Protein AF-A0A246REQ3-F1 (afdb_monomer_lite)

Organism: NCBI:txid1185415

Sequence (138 aa):
MTPSSMVLLLADGRFPAGAHAHSGGLEAAVAAGLVTDPATLAGFLRGRLATGGLVAAAFAVAAHRAAGAADRRATLARLDAELDARTAAPALRAVSRRQGRALLRAGREIWPGGGFDALPTGPSGPHQPLVLGLVAAA

InterPro domains:
  IPR002639 Urease accessory protein UreF [PF01730] (35-138)
  IPR038277 UreF domain superfamily [G3DSA:1.10.4190.10] (2-138)

Foldseek 3Di:
DPLVVLVVQVPDPPNQLCPPVDPLCVVVCVVVVQDDDPVSVVVVVVVCCVAVVVLLQVLLQQLLVLQPPPCSLVSQVVSQVVNLVSPPDPVVNLVQLSSLVRLQVSLCVVDPPLSCVSHDPDPSGGGNSNSNSSSSND

Radius of gyration: 15.65 Å; chains: 1; bounding box: 36×35×45 Å

Structure (mmCIF, N/CA/C/O backbone):
data_AF-A0A246REQ3-F1
#
_entry.id   AF-A0A246REQ3-F1
#
loop_
_atom_site.group_PDB
_atom_site.id
_atom_site.type_symbol
_atom_site.label_atom_id
_atom_site.label_alt_id
_atom_site.label_comp_id
_atom_site.label_asym_id
_atom_site.label_entity_id
_atom_site.label_seq_id
_atom_site.pdbx_PDB_ins_code
_atom_site.Cartn_x
_atom_site.Cartn_y
_atom_site.Cartn_z
_atom_site.occupancy
_atom_site.B_iso_or_equiv
_atom_site.auth_seq_id
_atom_site.auth_comp_id
_atom_site.auth_asym_id
_atom_site.auth_atom_id
_atom_site.pdbx_PDB_model_num
ATOM 1 N N . MET A 1 1 ? 12.874 -22.026 -7.591 1.00 54.78 1 MET A N 1
ATOM 2 C CA . MET A 1 1 ? 11.944 -22.140 -6.445 1.00 54.78 1 MET A CA 1
ATOM 3 C C . MET A 1 1 ? 10.579 -22.489 -7.025 1.00 54.78 1 MET A C 1
ATOM 5 O O . MET A 1 1 ? 10.222 -21.877 -8.022 1.00 54.78 1 MET A O 1
ATOM 9 N N . THR A 1 2 ? 9.861 -23.504 -6.530 1.00 55.88 2 THR A N 1
ATOM 10 C CA . THR A 1 2 ? 8.506 -23.765 -7.054 1.00 55.88 2 THR A CA 1
ATOM 11 C C . THR A 1 2 ? 7.601 -22.576 -6.701 1.00 55.88 2 THR A C 1
ATOM 13 O O . THR A 1 2 ? 7.803 -21.960 -5.649 1.00 55.88 2 THR A O 1
ATOM 16 N N . PRO A 1 3 ? 6.619 -22.220 -7.548 1.00 63.81 3 PRO A N 1
ATOM 17 C CA . PRO A 1 3 ? 5.770 -21.045 -7.328 1.00 63.81 3 PRO A CA 1
ATOM 18 C C . PRO A 1 3 ? 5.093 -21.053 -5.945 1.00 63.81 3 PRO A C 1
ATOM 20 O O . PRO A 1 3 ? 4.957 -20.008 -5.315 1.00 63.81 3 PRO A O 1
ATOM 23 N N . SER A 1 4 ? 4.776 -22.234 -5.406 1.00 75.56 4 SER A N 1
ATOM 24 C CA . SER A 1 4 ? 4.197 -22.391 -4.067 1.00 75.56 4 SER A CA 1
ATOM 25 C C . SER A 1 4 ? 5.134 -21.963 -2.929 1.00 75.56 4 SER A C 1
ATOM 27 O O . SER A 1 4 ? 4.677 -21.335 -1.979 1.00 75.56 4 SER A O 1
ATOM 29 N N . SER A 1 5 ? 6.439 -22.241 -3.010 1.00 82.44 5 SER A N 1
ATOM 30 C CA . SER A 1 5 ? 7.385 -21.874 -1.945 1.00 82.44 5 SER A CA 1
ATOM 31 C C . SER A 1 5 ? 7.684 -20.372 -1.911 1.00 82.44 5 SER A C 1
ATOM 33 O O . SER A 1 5 ? 7.891 -19.827 -0.830 1.00 82.44 5 SER A O 1
ATOM 35 N N . MET A 1 6 ? 7.657 -19.680 -3.060 1.00 83.25 6 MET A N 1
ATOM 36 C CA . MET A 1 6 ? 7.861 -18.221 -3.081 1.00 83.25 6 MET A CA 1
ATOM 37 C C . MET A 1 6 ? 6.699 -17.478 -2.433 1.00 83.25 6 MET A C 1
ATOM 39 O O . MET A 1 6 ? 6.911 -16.535 -1.677 1.00 83.25 6 MET A O 1
ATOM 43 N N . VAL A 1 7 ? 5.468 -17.914 -2.707 1.00 85.19 7 VAL A N 1
ATOM 44 C CA . VAL A 1 7 ? 4.274 -17.303 -2.112 1.00 85.19 7 VAL A CA 1
ATOM 45 C C . VAL A 1 7 ? 4.293 -17.464 -0.592 1.00 85.19 7 VAL A C 1
ATOM 47 O O . VAL A 1 7 ? 3.997 -16.507 0.117 1.00 85.19 7 VAL A O 1
ATOM 50 N N . LEU A 1 8 ? 4.709 -18.631 -0.086 1.00 89.44 8 LEU A N 1
ATOM 51 C CA . LEU A 1 8 ? 4.872 -18.852 1.354 1.00 89.44 8 LEU A CA 1
ATOM 52 C C . LEU A 1 8 ? 5.949 -17.946 1.960 1.00 89.44 8 LEU A C 1
ATOM 54 O O . LEU A 1 8 ? 5.722 -17.373 3.020 1.00 89.44 8 LEU A O 1
ATOM 58 N N . LEU A 1 9 ? 7.082 -17.763 1.275 1.00 88.88 9 LEU A N 1
ATOM 59 C CA . LEU A 1 9 ? 8.140 -16.854 1.720 1.00 88.88 9 LEU A CA 1
ATOM 60 C C . LEU A 1 9 ? 7.648 -15.402 1.811 1.00 88.88 9 LEU A C 1
ATOM 62 O O . LEU A 1 9 ? 7.911 -14.726 2.801 1.00 88.88 9 LEU A O 1
ATOM 66 N N . LEU A 1 10 ? 6.927 -14.925 0.793 1.00 86.75 10 LEU A N 1
ATOM 67 C CA . LEU A 1 10 ? 6.398 -13.556 0.754 1.00 86.75 10 LEU A CA 1
ATOM 68 C C . LEU A 1 10 ? 5.268 -13.322 1.763 1.00 86.75 10 LEU A C 1
ATOM 70 O O . LEU A 1 10 ? 5.053 -12.186 2.182 1.00 86.75 10 LEU A O 1
ATOM 74 N N . ALA A 1 11 ? 4.552 -14.380 2.144 1.00 87.69 11 ALA A N 1
ATOM 75 C CA . ALA A 1 11 ? 3.521 -14.340 3.174 1.00 87.69 11 ALA A CA 1
ATOM 76 C C . ALA A 1 11 ? 4.077 -14.501 4.603 1.00 87.69 11 ALA A C 1
ATOM 78 O O . ALA A 1 11 ? 3.343 -14.258 5.562 1.00 87.69 11 ALA A O 1
ATOM 79 N N . ASP A 1 12 ? 5.343 -14.903 4.770 1.00 89.19 12 ASP A N 1
ATOM 80 C CA . ASP A 1 12 ? 5.953 -15.063 6.091 1.00 89.19 12 ASP A CA 1
ATOM 81 C C . ASP A 1 12 ? 6.160 -13.689 6.744 1.00 89.19 12 ASP A C 1
ATOM 83 O O . ASP A 1 12 ? 6.818 -12.802 6.200 1.00 89.19 12 ASP A O 1
ATOM 87 N N . GLY A 1 13 ? 5.628 -13.512 7.954 1.00 85.38 13 GLY A N 1
ATOM 88 C CA . GLY A 1 13 ? 5.809 -12.285 8.727 1.00 85.38 13 GLY A CA 1
ATOM 89 C C . GLY A 1 13 ? 7.278 -11.956 9.035 1.00 85.38 13 GLY A C 1
ATOM 90 O O . GLY A 1 13 ? 7.670 -10.792 9.131 1.00 85.38 13 GLY A O 1
ATOM 91 N N . ARG A 1 14 ? 8.138 -12.974 9.114 1.00 87.69 14 ARG A N 1
ATOM 92 C CA . ARG A 1 14 ? 9.583 -12.810 9.320 1.00 87.69 14 ARG A CA 1
ATOM 93 C C . ARG A 1 14 ? 10.297 -12.279 8.080 1.00 87.69 14 ARG A C 1
ATOM 95 O O . ARG A 1 14 ? 11.464 -11.900 8.185 1.00 87.69 14 ARG A O 1
ATOM 102 N N . PHE A 1 15 ? 9.635 -12.237 6.921 1.00 87.69 15 PHE A N 1
ATOM 103 C CA . PHE A 1 15 ? 10.221 -11.673 5.715 1.00 87.69 15 PHE A CA 1
ATOM 104 C C . PHE A 1 15 ? 10.614 -10.202 5.964 1.00 87.69 15 PHE A C 1
ATOM 106 O O . PHE A 1 15 ? 9.792 -9.415 6.453 1.00 87.69 15 PHE A O 1
ATOM 113 N N . PRO A 1 16 ? 11.849 -9.775 5.633 1.00 83.94 16 PRO A N 1
ATOM 114 C CA . PRO A 1 16 ? 12.404 -8.485 6.056 1.00 83.94 16 PRO A CA 1
ATOM 115 C C . PRO A 1 16 ? 11.860 -7.270 5.268 1.00 83.94 16 PRO A C 1
ATOM 117 O O . PRO A 1 16 ? 12.590 -6.337 4.939 1.00 83.94 16 PRO A O 1
ATOM 120 N N . ALA A 1 17 ? 10.552 -7.236 4.994 1.00 82.19 17 ALA A N 1
ATOM 121 C CA . ALA A 1 17 ? 9.839 -6.131 4.347 1.00 82.19 17 ALA A CA 1
ATOM 122 C C . ALA A 1 17 ? 9.282 -5.082 5.330 1.00 82.19 17 ALA A C 1
ATOM 124 O O . ALA A 1 17 ? 8.687 -4.090 4.907 1.00 82.19 17 ALA A O 1
ATOM 125 N N . GLY A 1 18 ? 9.458 -5.271 6.645 1.00 74.81 18 GLY A N 1
ATOM 126 C CA . GLY A 1 18 ? 9.004 -4.312 7.661 1.00 74.81 18 GLY A CA 1
ATOM 127 C C . GLY A 1 18 ? 7.479 -4.225 7.807 1.00 74.81 18 GLY A C 1
ATOM 128 O O . GLY A 1 18 ? 6.959 -3.183 8.212 1.00 74.81 18 GLY A O 1
ATOM 129 N N . ALA A 1 19 ? 6.758 -5.300 7.473 1.00 72.94 19 ALA A N 1
ATOM 130 C CA . ALA A 1 19 ? 5.296 -5.349 7.527 1.00 72.94 19 ALA A CA 1
ATOM 131 C C . ALA A 1 19 ? 4.747 -5.171 8.957 1.00 72.94 19 ALA A C 1
ATOM 133 O O . ALA A 1 19 ? 3.769 -4.455 9.149 1.00 72.94 19 ALA A O 1
ATOM 134 N N . HIS A 1 20 ? 5.417 -5.734 9.967 1.00 76.00 20 HIS A N 1
ATOM 135 C CA . HIS A 1 20 ? 4.964 -5.706 11.365 1.00 76.00 20 HIS A CA 1
ATOM 136 C C . HIS A 1 20 ? 5.113 -4.361 12.083 1.00 76.00 20 HIS A C 1
ATOM 138 O O . HIS A 1 20 ? 4.554 -4.179 13.158 1.00 76.00 20 HIS A O 1
ATOM 144 N N . ALA A 1 21 ? 5.857 -3.410 11.517 1.00 80.00 21 ALA A N 1
ATOM 145 C CA . ALA A 1 21 ? 6.159 -2.145 12.186 1.00 80.00 21 ALA A CA 1
ATOM 146 C C . ALA A 1 21 ? 5.033 -1.097 12.079 1.00 80.00 21 ALA A C 1
ATOM 148 O O . ALA A 1 21 ? 5.228 0.045 12.492 1.00 80.00 21 ALA A O 1
ATOM 149 N N . HIS A 1 22 ? 3.896 -1.435 11.460 1.00 84.50 22 HIS A N 1
ATOM 150 C CA . HIS A 1 22 ? 2.852 -0.472 11.124 1.00 84.50 22 HIS A CA 1
ATOM 151 C C . HIS A 1 22 ? 1.450 -1.033 11.380 1.00 84.50 22 HIS A C 1
ATOM 153 O O . HIS A 1 22 ? 1.043 -2.019 10.773 1.00 84.50 22 HIS A O 1
ATOM 159 N N . SER A 1 23 ? 0.674 -0.340 12.216 1.00 89.31 23 SER A N 1
ATOM 160 C CA . SER A 1 23 ? -0.696 -0.722 12.592 1.00 89.31 23 SER A CA 1
ATOM 161 C C . SER A 1 23 ? -1.744 -0.469 11.499 1.00 89.31 23 SER A C 1
ATOM 163 O O . SER A 1 23 ? -2.907 -0.857 11.625 1.00 89.31 23 SER A O 1
ATOM 165 N N . GLY A 1 24 ? -1.367 0.242 10.430 1.00 87.50 24 GLY A N 1
ATOM 166 C CA . GLY A 1 24 ? -2.252 0.588 9.317 1.00 87.50 24 GLY A CA 1
ATOM 167 C C . GLY A 1 24 ? -3.468 1.426 9.726 1.00 87.50 24 GLY A C 1
ATOM 168 O O . GLY A 1 24 ? -4.485 1.361 9.039 1.00 87.50 24 GLY A O 1
ATOM 169 N N . GLY A 1 25 ? -3.410 2.128 10.864 1.00 91.75 25 GLY A N 1
ATOM 170 C CA . GLY A 1 25 ? -4.523 2.895 11.438 1.00 91.75 25 GLY A CA 1
ATOM 171 C C . GLY A 1 25 ? -5.317 2.169 12.530 1.00 91.75 25 GLY A C 1
ATOM 172 O O . GLY A 1 25 ? -6.260 2.747 13.058 1.00 91.75 25 GLY A O 1
ATOM 173 N N . LEU A 1 26 ? -4.961 0.924 12.882 1.00 94.88 26 LEU A N 1
ATOM 174 C CA . LEU A 1 26 ? -5.640 0.187 13.957 1.00 94.88 26 LEU A CA 1
ATOM 175 C C . LEU A 1 26 ? -5.493 0.886 15.311 1.00 94.88 26 LEU A C 1
ATOM 177 O O . LEU A 1 26 ? -6.480 1.048 16.015 1.00 94.88 26 LEU A O 1
ATOM 181 N N . GLU A 1 27 ? -4.287 1.342 15.649 1.00 95.12 27 GLU A N 1
ATOM 182 C CA . GLU A 1 27 ? -4.025 2.024 16.925 1.00 95.12 27 GLU A CA 1
ATOM 183 C C . GLU A 1 27 ? -4.872 3.292 17.072 1.00 95.12 27 GLU A C 1
ATOM 185 O O . GLU A 1 27 ? -5.454 3.524 18.126 1.00 95.12 27 GLU A O 1
ATOM 190 N N . ALA A 1 28 ? -5.011 4.075 15.997 1.00 94.19 28 ALA A N 1
ATOM 191 C CA . ALA A 1 28 ? -5.865 5.259 15.990 1.00 94.19 28 ALA A CA 1
ATOM 192 C C . ALA A 1 28 ? -7.352 4.900 16.165 1.00 94.19 28 ALA A C 1
ATOM 194 O O . ALA A 1 28 ? -8.062 5.582 16.897 1.00 94.19 28 ALA A O 1
ATOM 195 N N . ALA A 1 29 ? -7.822 3.817 15.535 1.00 96.25 29 ALA A N 1
ATOM 196 C CA . ALA A 1 29 ? -9.200 3.349 15.689 1.00 96.25 29 ALA A CA 1
ATOM 197 C C . ALA A 1 29 ? -9.497 2.858 17.118 1.00 96.25 29 ALA A C 1
ATOM 199 O 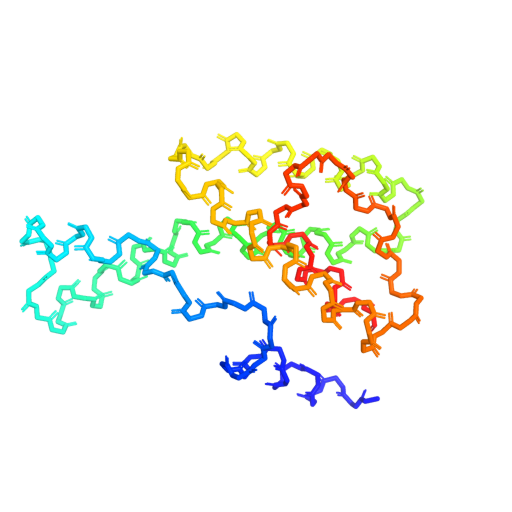O . ALA A 1 29 ? -10.578 3.124 17.640 1.00 96.25 29 ALA A O 1
ATOM 200 N N . VAL A 1 30 ? -8.533 2.196 17.766 1.00 98.12 30 VAL A N 1
ATOM 201 C CA . VAL A 1 30 ? -8.626 1.802 19.182 1.00 98.12 30 VAL A CA 1
ATOM 202 C C . VAL A 1 30 ? -8.643 3.036 20.083 1.00 98.12 30 VAL A C 1
ATOM 204 O O . VAL A 1 30 ? -9.527 3.164 20.923 1.00 98.12 30 VAL A O 1
ATOM 207 N N . ALA A 1 31 ? -7.722 3.983 19.874 1.00 98.00 31 ALA A N 1
ATOM 208 C CA . ALA A 1 31 ? -7.660 5.220 20.654 1.00 98.00 31 ALA A CA 1
ATOM 209 C C . ALA A 1 31 ? -8.944 6.064 20.536 1.00 98.00 31 ALA A C 1
ATOM 211 O O . ALA A 1 31 ? -9.332 6.733 21.488 1.00 98.00 31 ALA A O 1
ATOM 212 N N . ALA A 1 32 ? -9.622 6.003 19.387 1.00 97.69 32 ALA A N 1
ATOM 213 C CA . ALA A 1 32 ? -10.902 6.664 19.146 1.00 97.69 32 ALA A CA 1
ATOM 214 C C . ALA A 1 32 ? -12.127 5.886 19.673 1.00 97.69 32 ALA A C 1
ATOM 216 O O . ALA A 1 32 ? -13.254 6.332 19.473 1.00 97.69 32 ALA A O 1
ATOM 217 N N . GLY A 1 33 ? -11.943 4.715 20.296 1.00 98.25 33 GLY A N 1
ATOM 218 C CA . GLY A 1 33 ? -13.042 3.874 20.786 1.00 98.25 33 GLY A CA 1
ATOM 219 C C . GLY A 1 33 ? -13.872 3.197 19.686 1.00 98.25 33 GLY A C 1
ATOM 220 O O . GLY A 1 33 ? -14.950 2.685 19.966 1.00 98.25 33 GLY A O 1
ATOM 221 N N . LEU A 1 34 ? -13.389 3.181 18.438 1.00 98.12 34 LEU A N 1
ATOM 222 C CA . LEU A 1 34 ? -14.068 2.546 17.297 1.00 98.12 34 LEU A CA 1
ATOM 223 C C . LEU A 1 34 ? -13.809 1.035 17.223 1.00 98.12 34 LEU A C 1
ATOM 225 O O . LEU A 1 34 ? -14.579 0.301 16.605 1.00 98.12 34 LEU A O 1
ATOM 229 N N . VAL A 1 35 ? -12.705 0.577 17.815 1.00 98.56 35 VAL A N 1
ATOM 230 C CA . VAL A 1 35 ? -12.351 -0.840 17.945 1.00 98.56 35 VAL A CA 1
ATOM 231 C C . VAL A 1 35 ? -12.106 -1.135 19.418 1.00 98.56 35 VAL A C 1
ATOM 233 O O . VAL A 1 35 ? -11.140 -0.640 19.993 1.00 98.56 35 VAL A O 1
ATOM 236 N N . THR A 1 36 ? -12.977 -1.939 20.018 1.00 98.44 36 THR A N 1
ATOM 237 C CA . THR A 1 36 ? -12.989 -2.221 21.465 1.00 98.44 36 THR A CA 1
ATOM 238 C C . THR A 1 36 ? -13.030 -3.713 21.786 1.00 98.44 36 THR A C 1
ATOM 240 O O . THR A 1 36 ? -12.775 -4.106 22.921 1.00 98.44 36 THR A O 1
ATOM 243 N N . ASP A 1 37 ? -13.315 -4.554 20.793 1.00 98.38 37 ASP A N 1
ATOM 244 C CA . ASP A 1 37 ? -13.467 -5.998 20.938 1.00 98.38 37 ASP A CA 1
ATOM 245 C C . ASP A 1 37 ? -13.139 -6.733 19.613 1.00 98.38 37 ASP A C 1
ATOM 247 O O . ASP A 1 37 ? -12.908 -6.103 18.572 1.00 98.38 37 ASP A O 1
ATOM 251 N N . PRO A 1 38 ? -13.103 -8.078 19.601 1.00 98.56 38 PRO A N 1
ATOM 252 C CA . PRO A 1 38 ? -12.846 -8.834 18.375 1.00 98.56 38 PRO A CA 1
ATOM 253 C C . PRO A 1 38 ? -13.881 -8.625 17.255 1.00 98.56 38 PRO A C 1
ATOM 255 O O . PRO A 1 38 ? -13.531 -8.737 16.078 1.00 98.56 38 PRO A O 1
ATOM 258 N N . ALA A 1 39 ? -15.141 -8.320 17.578 1.00 98.44 39 ALA A N 1
ATOM 259 C CA . ALA A 1 39 ? -16.193 -8.135 16.579 1.00 98.44 39 ALA A CA 1
ATOM 260 C C . ALA A 1 39 ? -16.007 -6.813 15.813 1.00 98.44 39 ALA A C 1
ATOM 262 O O . ALA A 1 39 ? -16.028 -6.791 14.577 1.00 98.44 39 ALA A O 1
ATOM 263 N N . THR A 1 40 ? -15.737 -5.728 16.537 1.00 98.50 40 THR A N 1
ATOM 264 C CA . THR A 1 40 ? -15.395 -4.408 15.992 1.00 98.50 40 THR A CA 1
ATOM 265 C C . THR A 1 40 ? -14.060 -4.436 15.245 1.00 98.50 40 THR A C 1
ATOM 267 O O . THR A 1 40 ? -13.964 -3.877 14.149 1.00 98.50 40 THR A O 1
ATOM 270 N N . LEU A 1 41 ? -13.063 -5.186 15.734 1.00 98.44 41 LEU A N 1
ATOM 271 C CA . LEU A 1 41 ? -11.817 -5.442 15.000 1.00 98.44 41 LEU A CA 1
ATOM 272 C C . LEU A 1 41 ? -12.082 -6.150 13.664 1.00 98.44 41 LEU A C 1
ATOM 274 O O . LEU A 1 41 ? -11.549 -5.738 12.633 1.00 98.44 41 LEU A O 1
ATOM 278 N N . ALA A 1 42 ? -12.920 -7.189 13.647 1.00 98.44 42 ALA A N 1
ATOM 279 C CA . ALA A 1 42 ? -13.274 -7.887 12.414 1.00 98.44 42 ALA A CA 1
ATOM 280 C C . ALA A 1 42 ? -13.987 -6.957 11.416 1.00 98.44 42 ALA A C 1
ATOM 282 O O . ALA A 1 42 ? -13.702 -7.005 10.218 1.00 98.44 42 ALA A O 1
ATOM 283 N N . GLY A 1 43 ? -14.879 -6.083 11.895 1.00 98.31 43 GLY A N 1
ATOM 284 C CA . GLY A 1 43 ? -15.504 -5.037 11.078 1.00 98.31 43 GLY A CA 1
ATOM 285 C C . GLY A 1 43 ? -14.472 -4.094 10.457 1.00 98.31 43 GLY A C 1
ATOM 286 O O . GLY A 1 43 ? -14.451 -3.894 9.241 1.00 98.31 43 GLY A O 1
ATOM 287 N N . PHE A 1 44 ? -13.547 -3.596 11.272 1.00 97.56 44 PHE A N 1
ATOM 288 C CA . PHE A 1 44 ? -12.463 -2.725 10.835 1.00 97.56 44 PHE A CA 1
ATOM 289 C C . PHE A 1 44 ? -11.525 -3.387 9.811 1.00 97.56 44 PHE A C 1
ATOM 291 O O . PHE A 1 44 ? -11.156 -2.770 8.808 1.00 97.56 44 PHE A O 1
ATOM 298 N N . LEU A 1 45 ? -11.159 -4.656 10.013 1.00 97.19 45 LEU A N 1
ATOM 299 C CA . LEU A 1 45 ? -10.326 -5.414 9.076 1.00 97.19 45 LEU A CA 1
ATOM 300 C C . LEU A 1 45 ? -11.033 -5.634 7.735 1.00 97.19 45 LEU A C 1
ATOM 302 O O . LEU A 1 45 ? -10.416 -5.404 6.696 1.00 97.19 45 LEU A O 1
ATOM 306 N N . ARG A 1 46 ? -12.322 -6.000 7.734 1.00 97.75 46 ARG A N 1
ATOM 307 C CA . ARG A 1 46 ? -13.116 -6.110 6.495 1.00 97.75 46 ARG A CA 1
ATOM 308 C C . ARG A 1 46 ? -13.189 -4.775 5.756 1.00 97.75 46 ARG A C 1
ATOM 310 O O . ARG A 1 46 ? -12.962 -4.744 4.549 1.00 97.75 46 ARG A O 1
ATOM 317 N N . GLY A 1 47 ? -13.422 -3.677 6.477 1.00 96.69 47 GLY A N 1
ATOM 318 C CA . GLY A 1 47 ? -13.409 -2.328 5.907 1.00 96.69 47 GLY A CA 1
ATOM 319 C C . GLY A 1 47 ? -12.064 -1.977 5.269 1.00 96.69 47 GLY A C 1
ATOM 320 O O . GLY A 1 47 ? -12.018 -1.494 4.137 1.00 96.69 47 GLY A O 1
ATOM 321 N N . ARG A 1 48 ? -10.947 -2.291 5.941 1.00 94.44 48 ARG A N 1
ATOM 322 C CA . ARG A 1 48 ? -9.606 -2.092 5.373 1.00 94.44 48 ARG A CA 1
ATOM 323 C C . ARG A 1 48 ? -9.381 -2.950 4.127 1.00 94.44 48 ARG A C 1
ATOM 325 O O . ARG A 1 48 ? -8.854 -2.435 3.144 1.00 94.44 48 ARG A O 1
ATOM 332 N N . LEU A 1 49 ? -9.770 -4.227 4.153 1.00 95.50 49 LEU A N 1
ATOM 333 C CA . LEU A 1 49 ? -9.636 -5.133 3.007 1.00 95.50 49 LEU A CA 1
ATOM 334 C C . LEU A 1 49 ? -10.410 -4.618 1.790 1.00 95.50 49 LEU A C 1
ATOM 336 O O . LEU A 1 49 ? -9.857 -4.591 0.697 1.00 95.50 49 LEU A O 1
ATOM 340 N N . ALA A 1 50 ? -11.642 -4.145 1.982 1.00 96.19 50 ALA A N 1
ATOM 341 C CA . ALA A 1 50 ? -12.481 -3.623 0.903 1.00 96.19 50 ALA A CA 1
ATOM 342 C C . ALA A 1 50 ? -12.012 -2.265 0.344 1.00 96.19 50 ALA A C 1
ATOM 344 O O . ALA A 1 50 ? -12.447 -1.866 -0.732 1.00 96.19 50 ALA A O 1
ATOM 345 N N . THR A 1 51 ? -11.141 -1.547 1.061 1.00 93.69 51 THR A N 1
ATOM 346 C CA . THR A 1 51 ? -10.685 -0.199 0.693 1.00 93.69 51 THR A CA 1
ATOM 347 C C . THR A 1 51 ? -9.194 -0.192 0.349 1.00 93.69 51 THR A C 1
ATOM 349 O O . THR A 1 51 ? -8.806 -0.573 -0.754 1.00 93.69 51 THR A O 1
ATOM 352 N N . GLY A 1 52 ? -8.333 0.213 1.286 1.00 92.88 52 GLY A N 1
ATOM 353 C CA . GLY A 1 52 ? -6.890 0.314 1.068 1.00 92.88 52 GLY A CA 1
ATOM 354 C C . GLY A 1 52 ? -6.242 -1.023 0.700 1.00 92.88 52 GLY A C 1
ATOM 355 O O . GLY A 1 52 ? -5.323 -1.045 -0.113 1.00 92.88 52 GLY A O 1
ATOM 356 N N . GLY A 1 53 ? -6.748 -2.135 1.244 1.00 94.12 53 GLY A N 1
ATOM 357 C CA . GLY A 1 53 ? -6.293 -3.484 0.906 1.00 94.12 53 GLY A CA 1
ATOM 358 C C . GLY A 1 53 ? -6.562 -3.843 -0.556 1.00 94.12 53 GLY A C 1
ATOM 359 O O . GLY A 1 53 ? -5.645 -4.269 -1.255 1.00 94.12 53 GLY A O 1
ATOM 360 N N . LEU A 1 54 ? -7.783 -3.603 -1.039 1.00 97.19 54 LEU A N 1
ATOM 361 C CA . LEU A 1 54 ? -8.165 -3.829 -2.434 1.00 97.19 54 LEU A CA 1
ATOM 362 C C . LEU A 1 54 ? -7.334 -2.966 -3.390 1.00 97.19 54 LEU A C 1
ATOM 364 O O . LEU A 1 54 ? -6.829 -3.475 -4.390 1.00 97.19 54 LEU A O 1
ATOM 368 N N . VAL A 1 55 ? -7.146 -1.680 -3.070 1.00 97.12 55 VAL A N 1
ATOM 369 C CA . VAL A 1 55 ? -6.300 -0.782 -3.871 1.00 97.12 55 VAL A CA 1
ATOM 370 C C . VAL A 1 55 ? -4.861 -1.300 -3.902 1.00 97.12 55 VAL A C 1
ATOM 372 O O . VAL A 1 55 ? -4.305 -1.480 -4.980 1.00 97.12 55 VAL A O 1
ATOM 375 N N . ALA A 1 56 ? -4.261 -1.618 -2.754 1.00 96.25 56 ALA A N 1
ATOM 376 C CA . ALA A 1 56 ? -2.907 -2.166 -2.710 1.00 96.25 56 ALA A CA 1
ATOM 377 C C . ALA A 1 56 ? -2.776 -3.453 -3.547 1.00 96.25 56 ALA A C 1
ATOM 379 O O . ALA A 1 56 ? -1.849 -3.572 -4.347 1.00 96.25 56 ALA A O 1
ATOM 380 N N . ALA A 1 57 ? -3.729 -4.382 -3.437 1.00 97.19 57 ALA A N 1
ATOM 381 C CA . ALA A 1 57 ? -3.735 -5.611 -4.226 1.00 97.19 57 ALA A CA 1
ATOM 382 C C . ALA A 1 57 ? -3.821 -5.331 -5.737 1.00 97.19 57 ALA A C 1
ATOM 384 O O . ALA A 1 57 ? -3.051 -5.897 -6.513 1.00 97.19 57 ALA A O 1
ATOM 385 N N . ALA A 1 58 ? -4.701 -4.418 -6.159 1.00 98.38 58 ALA A N 1
ATOM 386 C CA . ALA A 1 58 ? -4.847 -4.044 -7.563 1.00 98.38 58 ALA A CA 1
ATOM 387 C C . ALA A 1 58 ? -3.549 -3.458 -8.143 1.00 98.38 58 ALA A C 1
ATOM 389 O O . ALA A 1 58 ? -3.137 -3.836 -9.240 1.00 98.38 58 ALA A O 1
ATOM 390 N N . PHE A 1 59 ? -2.868 -2.586 -7.395 1.00 98.56 59 PHE A N 1
ATOM 391 C CA . PHE A 1 59 ? -1.598 -1.994 -7.825 1.00 98.56 59 PHE A CA 1
ATOM 392 C C . PHE A 1 59 ? -0.450 -3.010 -7.843 1.00 98.56 59 PHE A C 1
ATOM 394 O O . PHE A 1 59 ? 0.379 -2.960 -8.751 1.00 98.56 59 PHE A O 1
ATOM 401 N N . ALA A 1 60 ? -0.422 -3.964 -6.908 1.00 97.88 60 ALA A N 1
ATOM 402 C CA . ALA A 1 60 ? 0.540 -5.064 -6.947 1.00 97.88 60 ALA A CA 1
ATOM 403 C C . ALA A 1 60 ? 0.337 -5.953 -8.183 1.00 97.88 60 ALA A C 1
ATOM 405 O O . ALA A 1 60 ? 1.295 -6.248 -8.895 1.00 97.88 60 ALA A O 1
ATOM 406 N N . VAL A 1 61 ? -0.910 -6.310 -8.507 1.00 98.00 61 VAL A N 1
ATOM 407 C CA . VAL A 1 61 ? -1.232 -7.079 -9.722 1.00 98.00 61 VAL A CA 1
ATOM 408 C C . VAL A 1 61 ? -0.894 -6.291 -10.991 1.00 98.00 61 VAL A C 1
ATOM 410 O O . VAL A 1 61 ? -0.356 -6.858 -11.941 1.00 98.00 61 VAL A O 1
ATOM 413 N N . ALA A 1 62 ? -1.173 -4.986 -11.024 1.00 98.12 62 ALA A N 1
ATOM 414 C CA . ALA A 1 62 ? -0.825 -4.136 -12.160 1.00 98.12 62 ALA A CA 1
ATOM 415 C C . ALA A 1 62 ? 0.697 -4.064 -12.374 1.00 98.12 62 ALA A C 1
ATOM 417 O O . ALA A 1 62 ? 1.165 -4.230 -13.499 1.00 98.12 62 ALA A O 1
ATOM 418 N N . ALA A 1 63 ? 1.474 -3.894 -11.300 1.00 97.38 63 ALA A N 1
ATOM 419 C CA . ALA A 1 63 ? 2.933 -3.890 -11.366 1.00 97.38 63 ALA A CA 1
ATOM 420 C C . ALA A 1 63 ? 3.506 -5.252 -11.789 1.00 97.38 63 ALA A C 1
ATOM 422 O O . ALA A 1 63 ? 4.410 -5.295 -12.620 1.00 97.38 63 ALA A O 1
ATOM 423 N N . HIS A 1 64 ? 2.940 -6.353 -11.285 1.00 96.00 64 HIS A N 1
ATOM 424 C CA . HIS A 1 64 ? 3.298 -7.709 -11.707 1.00 96.00 64 HIS A CA 1
ATOM 425 C C . HIS A 1 64 ? 3.108 -7.893 -13.219 1.00 96.00 64 HIS A C 1
ATOM 427 O O . HIS A 1 64 ? 4.020 -8.320 -13.920 1.00 96.00 64 HIS A O 1
ATOM 433 N N . ARG A 1 65 ? 1.949 -7.491 -13.755 1.00 95.88 65 ARG A N 1
ATOM 434 C CA . ARG A 1 65 ? 1.661 -7.567 -15.199 1.00 95.88 65 ARG A CA 1
ATOM 435 C C . ARG A 1 65 ? 2.577 -6.675 -16.038 1.00 95.88 65 ARG A C 1
ATOM 437 O O . ARG A 1 65 ? 2.897 -7.028 -17.168 1.00 95.88 65 ARG A O 1
ATOM 444 N N . ALA A 1 66 ? 3.019 -5.544 -15.492 1.00 95.88 66 ALA A N 1
ATOM 445 C CA . ALA A 1 66 ? 3.943 -4.637 -16.167 1.00 95.88 66 ALA A CA 1
ATOM 446 C C . ALA A 1 66 ? 5.388 -5.170 -16.233 1.00 95.88 66 ALA A C 1
ATOM 448 O O . ALA A 1 66 ? 6.196 -4.607 -16.970 1.00 95.88 66 ALA A O 1
ATOM 449 N N . ALA A 1 67 ? 5.739 -6.238 -15.504 1.00 92.62 67 ALA A N 1
ATOM 450 C CA . ALA A 1 67 ? 7.113 -6.742 -15.424 1.00 92.62 67 ALA A CA 1
ATOM 451 C C . ALA A 1 67 ? 7.720 -7.104 -16.795 1.00 92.62 67 ALA A C 1
ATOM 453 O O . ALA A 1 67 ? 8.915 -6.880 -17.000 1.00 92.62 67 ALA A O 1
ATOM 454 N N . GLY A 1 68 ? 6.902 -7.599 -17.733 1.00 89.50 68 GLY A N 1
ATOM 455 C CA . GLY A 1 68 ? 7.306 -7.947 -19.103 1.00 89.50 68 GLY A CA 1
ATOM 456 C C . GLY A 1 68 ? 6.967 -6.901 -20.173 1.00 89.50 68 GLY A C 1
ATOM 457 O O . GLY A 1 68 ? 7.174 -7.161 -21.355 1.00 89.50 68 GLY A O 1
ATOM 458 N N . A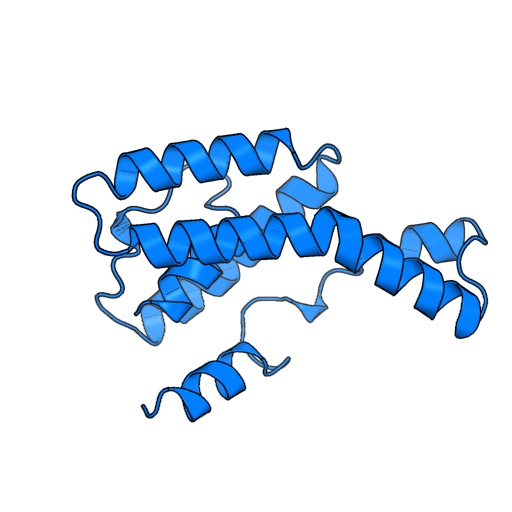LA A 1 69 ? 6.419 -5.743 -19.798 1.00 91.25 69 ALA A N 1
ATOM 459 C CA . ALA A 1 69 ? 5.996 -4.728 -20.760 1.00 91.25 69 ALA A CA 1
ATOM 460 C C . ALA A 1 69 ? 7.186 -3.909 -21.293 1.00 91.25 69 ALA A C 1
ATOM 462 O O . ALA A 1 69 ? 8.091 -3.546 -20.539 1.00 91.25 69 ALA A O 1
ATOM 463 N N . ALA A 1 70 ? 7.167 -3.550 -22.581 1.00 92.50 70 ALA A N 1
ATOM 464 C CA . ALA A 1 70 ? 8.206 -2.706 -23.183 1.00 92.50 70 ALA A CA 1
ATOM 465 C C . ALA A 1 70 ? 8.258 -1.298 -22.555 1.00 92.50 70 ALA A C 1
ATOM 467 O O . ALA A 1 70 ? 9.326 -0.708 -22.412 1.00 92.50 70 ALA A O 1
ATOM 468 N N . ASP A 1 71 ? 7.109 -0.780 -22.118 1.00 94.69 71 ASP A N 1
ATOM 469 C CA . ASP A 1 71 ? 6.948 0.529 -21.481 1.00 94.69 71 ASP A CA 1
ATOM 470 C C . ASP A 1 71 ? 6.965 0.466 -19.940 1.00 94.69 71 ASP A C 1
ATOM 472 O O . ASP A 1 71 ? 6.577 1.426 -19.269 1.00 94.69 71 ASP A O 1
ATOM 476 N N . ARG A 1 72 ? 7.449 -0.645 -19.358 1.00 94.56 72 ARG A N 1
ATOM 477 C CA . ARG A 1 72 ? 7.414 -0.944 -17.915 1.00 94.56 72 ARG A CA 1
ATOM 478 C C . ARG A 1 72 ? 7.755 0.246 -17.022 1.00 94.56 72 ARG A C 1
ATOM 480 O O . ARG A 1 72 ? 7.048 0.499 -16.053 1.00 94.56 72 ARG A O 1
ATOM 487 N N . ARG A 1 73 ? 8.825 0.989 -17.326 1.00 96.00 73 ARG A N 1
ATOM 488 C CA . ARG A 1 73 ? 9.251 2.152 -16.526 1.00 96.00 73 ARG A CA 1
ATOM 489 C C . ARG A 1 73 ? 8.183 3.248 -16.485 1.00 96.00 73 ARG A C 1
ATOM 491 O O . ARG A 1 73 ? 7.892 3.769 -15.411 1.00 96.00 73 ARG A O 1
ATOM 498 N N . ALA A 1 74 ? 7.599 3.588 -17.634 1.00 96.50 74 ALA A N 1
ATOM 499 C CA . ALA A 1 74 ? 6.547 4.598 -17.724 1.00 96.50 74 ALA A CA 1
ATOM 500 C C . ALA A 1 74 ? 5.274 4.124 -17.008 1.00 96.50 74 ALA A C 1
ATOM 502 O O . ALA A 1 74 ? 4.689 4.869 -16.220 1.00 96.50 74 ALA A O 1
ATOM 503 N N . THR A 1 75 ? 4.907 2.855 -17.202 1.00 97.25 75 THR A N 1
ATOM 504 C CA . THR A 1 75 ? 3.762 2.225 -16.536 1.00 97.25 75 THR A CA 1
ATOM 505 C C . THR A 1 75 ? 3.913 2.237 -15.012 1.00 97.25 75 THR A C 1
ATOM 507 O O . THR A 1 75 ? 3.009 2.682 -14.306 1.00 97.25 75 THR A O 1
ATOM 510 N N . LEU A 1 76 ? 5.071 1.834 -14.481 1.00 97.38 76 LEU A N 1
ATOM 511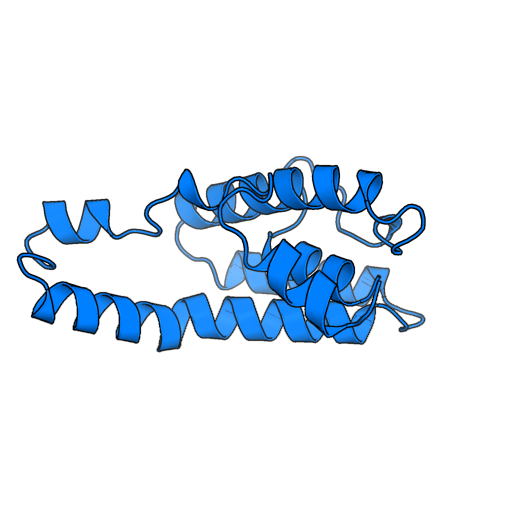 C CA . LEU A 1 76 ? 5.336 1.844 -13.039 1.00 97.38 76 LEU A CA 1
ATOM 512 C C . LEU A 1 76 ? 5.379 3.263 -12.456 1.00 97.38 76 LEU A C 1
ATOM 514 O O . LEU A 1 76 ? 4.879 3.472 -11.354 1.00 97.38 76 LEU A O 1
ATOM 518 N N . ALA A 1 77 ? 5.926 4.244 -13.180 1.00 97.06 77 ALA A N 1
ATOM 519 C CA . ALA A 1 77 ? 5.919 5.640 -12.742 1.00 97.06 77 ALA A CA 1
ATOM 520 C C . ALA A 1 77 ? 4.491 6.195 -12.623 1.00 97.06 77 ALA A C 1
ATOM 522 O O . ALA A 1 77 ? 4.152 6.829 -11.622 1.00 97.06 77 ALA A O 1
ATOM 523 N N . ARG A 1 78 ? 3.634 5.898 -13.608 1.00 97.75 78 ARG A N 1
ATOM 524 C CA . ARG A 1 78 ? 2.216 6.262 -13.563 1.00 97.75 78 ARG A CA 1
ATOM 525 C C . ARG A 1 78 ? 1.507 5.588 -12.389 1.00 97.75 78 ARG A C 1
ATOM 527 O O . ARG A 1 78 ? 0.796 6.266 -11.655 1.00 97.75 78 ARG A O 1
ATOM 534 N N . LEU A 1 79 ? 1.721 4.286 -12.186 1.00 98.19 79 LEU A N 1
ATOM 535 C CA . LEU A 1 79 ? 1.140 3.549 -11.061 1.00 98.19 79 LEU A CA 1
ATOM 536 C C . LEU A 1 79 ? 1.590 4.112 -9.700 1.00 98.19 79 LEU A C 1
ATOM 538 O O . LEU A 1 79 ? 0.770 4.212 -8.794 1.00 98.19 79 LEU A O 1
ATOM 542 N N . ASP A 1 80 ? 2.852 4.519 -9.535 1.00 98.00 80 ASP A N 1
ATOM 543 C CA . ASP A 1 80 ? 3.325 5.098 -8.264 1.00 98.00 80 ASP A CA 1
ATOM 544 C C . ASP A 1 80 ? 2.627 6.426 -7.963 1.00 98.00 80 ASP A C 1
ATOM 546 O O . ASP A 1 80 ? 2.119 6.612 -6.859 1.00 98.00 80 ASP A O 1
ATOM 550 N N . ALA A 1 81 ? 2.528 7.313 -8.959 1.00 97.38 81 ALA A N 1
ATOM 551 C CA . ALA A 1 81 ? 1.829 8.591 -8.823 1.00 97.38 81 ALA A CA 1
ATOM 552 C C . ALA A 1 81 ? 0.331 8.396 -8.532 1.00 97.38 81 ALA A C 1
ATOM 554 O O . ALA A 1 81 ? -0.246 9.061 -7.672 1.00 97.38 81 ALA A O 1
ATOM 555 N N . GLU A 1 82 ? -0.294 7.441 -9.220 1.00 98.00 82 GLU A N 1
ATOM 556 C CA . GLU A 1 82 ? -1.693 7.079 -9.032 1.00 98.00 82 GLU A CA 1
ATOM 557 C C . GLU A 1 82 ? -1.980 6.492 -7.638 1.00 98.00 82 GLU A C 1
ATOM 559 O O . GLU A 1 82 ? -3.052 6.748 -7.076 1.00 98.00 82 GLU A O 1
ATOM 564 N N . LEU A 1 83 ? -1.050 5.719 -7.073 1.00 97.75 83 LEU A N 1
ATOM 565 C CA . LEU A 1 83 ? -1.167 5.170 -5.723 1.00 97.75 83 LEU A CA 1
ATOM 566 C C . LEU A 1 83 ? -0.905 6.231 -4.648 1.00 97.75 83 LEU A C 1
ATOM 568 O O . LEU A 1 83 ? -1.610 6.250 -3.635 1.00 97.75 83 LEU A O 1
ATOM 572 N N . ASP A 1 84 ? 0.052 7.137 -4.875 1.00 96.69 84 ASP A N 1
ATOM 573 C CA . ASP A 1 84 ? 0.296 8.277 -3.985 1.00 96.69 84 ASP A CA 1
ATOM 574 C C . ASP A 1 84 ? -0.974 9.132 -3.872 1.00 96.69 84 ASP A C 1
ATOM 576 O O . ASP A 1 84 ? -1.470 9.355 -2.768 1.00 96.69 84 ASP A O 1
ATOM 580 N N . ALA A 1 85 ? -1.587 9.488 -5.007 1.00 96.62 85 ALA A N 1
ATOM 581 C CA . ALA A 1 85 ? -2.816 10.283 -5.050 1.00 96.62 85 ALA A CA 1
ATOM 582 C C . ALA A 1 85 ? -4.010 9.612 -4.342 1.00 96.62 85 ALA A C 1
ATOM 584 O O . ALA A 1 85 ? -4.829 10.291 -3.724 1.00 96.62 85 ALA A O 1
ATOM 585 N N . ARG A 1 86 ? -4.112 8.277 -4.396 1.00 96.38 86 ARG A N 1
ATOM 586 C CA . ARG A 1 86 ? -5.178 7.507 -3.721 1.00 96.38 86 ARG A CA 1
ATOM 587 C C . ARG A 1 86 ? -4.912 7.270 -2.234 1.00 96.38 86 ARG A C 1
ATOM 589 O O . ARG A 1 86 ? -5.806 6.833 -1.512 1.00 96.38 86 ARG A O 1
ATOM 596 N N . THR A 1 87 ? -3.709 7.577 -1.757 1.00 94.94 87 THR A N 1
ATOM 597 C CA . THR A 1 87 ? -3.330 7.442 -0.350 1.00 94.94 87 THR A CA 1
ATOM 598 C C . THR A 1 87 ? -3.389 8.812 0.326 1.00 94.94 87 THR A C 1
ATOM 600 O O . THR A 1 87 ? -2.377 9.486 0.510 1.00 94.94 87 THR A O 1
ATOM 603 N N . ALA A 1 88 ? -4.595 9.232 0.718 1.00 92.12 88 ALA A N 1
ATOM 604 C CA . ALA A 1 88 ? -4.843 10.583 1.231 1.00 92.12 88 ALA A CA 1
ATOM 605 C C . ALA A 1 88 ? -3.966 10.951 2.446 1.00 92.12 88 ALA A C 1
ATOM 607 O O . ALA A 1 88 ? -3.380 12.032 2.497 1.00 92.12 88 ALA A O 1
ATOM 608 N N . ALA A 1 89 ? -3.835 10.041 3.417 1.00 92.81 89 ALA A N 1
ATOM 609 C CA . ALA A 1 89 ? -3.080 10.298 4.639 1.00 92.81 89 ALA A CA 1
ATOM 610 C C . ALA A 1 89 ? -1.559 10.350 4.362 1.00 92.81 89 ALA A C 1
ATOM 612 O O . ALA A 1 89 ? -0.976 9.327 3.984 1.00 92.81 89 ALA A O 1
ATOM 613 N N . PRO A 1 90 ? -0.871 11.483 4.623 1.00 94.56 90 PRO A N 1
ATOM 614 C CA . PRO A 1 90 ? 0.575 11.603 4.408 1.00 94.56 90 PRO A CA 1
ATOM 615 C C . PRO A 1 90 ? 1.387 10.558 5.184 1.00 94.56 90 PRO A C 1
ATOM 617 O O . PRO A 1 90 ? 2.344 9.993 4.657 1.00 94.56 90 PRO A O 1
ATOM 620 N N . ALA A 1 91 ? 0.961 10.239 6.411 1.00 93.25 91 ALA A N 1
ATOM 621 C CA . ALA A 1 91 ? 1.585 9.197 7.221 1.00 93.25 91 ALA A CA 1
ATOM 622 C C . ALA A 1 91 ? 1.517 7.821 6.536 1.00 93.25 91 ALA A C 1
ATOM 624 O O . ALA A 1 91 ? 2.517 7.108 6.492 1.00 93.25 91 ALA A O 1
ATOM 625 N N . LEU A 1 92 ? 0.379 7.464 5.927 1.00 93.31 92 LEU A N 1
ATOM 626 C CA . LEU A 1 92 ? 0.234 6.191 5.212 1.00 93.31 92 LEU A CA 1
ATOM 627 C C . LEU A 1 92 ? 1.071 6.154 3.926 1.00 93.31 92 LEU A C 1
ATOM 629 O O . LEU A 1 92 ? 1.644 5.109 3.612 1.00 93.31 92 LEU A O 1
ATOM 633 N N . ARG A 1 93 ? 1.230 7.287 3.225 1.00 95.38 93 ARG A N 1
ATOM 634 C CA . ARG A 1 93 ? 2.166 7.392 2.090 1.00 95.38 93 ARG A CA 1
ATOM 635 C C . ARG A 1 93 ? 3.603 7.125 2.519 1.00 95.38 93 ARG A C 1
ATOM 637 O O . ARG A 1 93 ? 4.278 6.290 1.916 1.00 95.38 93 ARG A O 1
ATOM 644 N N . ALA A 1 94 ? 4.054 7.784 3.586 1.00 94.88 94 ALA A N 1
ATOM 645 C CA . ALA A 1 94 ? 5.399 7.608 4.127 1.00 94.88 94 ALA A CA 1
ATOM 646 C C . ALA A 1 94 ? 5.659 6.158 4.571 1.00 94.88 94 ALA A C 1
ATOM 648 O O . ALA A 1 94 ? 6.715 5.597 4.267 1.00 94.88 94 ALA A O 1
ATOM 649 N N . VAL A 1 95 ? 4.676 5.531 5.227 1.00 94.25 95 VAL A N 1
ATOM 650 C CA . VAL A 1 95 ? 4.715 4.114 5.615 1.00 94.25 95 VAL A CA 1
ATOM 651 C C . VAL A 1 95 ? 4.847 3.208 4.391 1.00 94.25 95 VAL A C 1
ATOM 653 O O . VAL A 1 95 ? 5.779 2.407 4.329 1.00 94.25 95 VAL A O 1
ATOM 656 N N . SER A 1 96 ? 3.981 3.374 3.389 1.00 95.50 96 SER A N 1
ATOM 657 C CA . SER A 1 96 ? 4.007 2.564 2.165 1.00 95.50 96 SER A CA 1
ATOM 658 C C . SER A 1 96 ? 5.351 2.668 1.436 1.00 95.50 96 SER A C 1
ATOM 660 O O . SER A 1 96 ? 5.914 1.663 1.005 1.00 95.50 96 SER A O 1
ATOM 662 N N . ARG A 1 97 ? 5.919 3.873 1.363 1.00 96.19 97 ARG A N 1
ATOM 663 C CA . ARG A 1 97 ? 7.236 4.133 0.768 1.00 96.19 97 ARG A CA 1
ATOM 664 C C . ARG A 1 97 ? 8.375 3.510 1.585 1.00 96.19 97 ARG A C 1
ATOM 666 O O . ARG A 1 97 ? 9.290 2.909 1.026 1.00 96.19 97 ARG A O 1
ATOM 673 N N . ARG A 1 98 ? 8.317 3.574 2.922 1.00 94.19 98 ARG A N 1
ATOM 674 C CA . ARG A 1 98 ? 9.294 2.913 3.812 1.00 94.19 98 ARG A CA 1
ATOM 675 C C . ARG A 1 98 ? 9.278 1.394 3.642 1.00 94.19 98 ARG A C 1
ATOM 677 O O . ARG A 1 98 ? 10.348 0.796 3.510 1.00 94.19 98 ARG A O 1
ATOM 684 N N . GLN A 1 99 ? 8.092 0.792 3.617 1.00 93.94 99 GLN A N 1
ATOM 685 C CA . GLN A 1 99 ? 7.924 -0.642 3.381 1.00 93.94 99 GLN A CA 1
ATOM 686 C C . GLN A 1 99 ? 8.387 -1.033 1.971 1.00 93.94 99 GLN A C 1
ATOM 688 O O . GLN A 1 99 ? 9.071 -2.039 1.817 1.00 93.94 99 GLN A O 1
ATOM 693 N N . GLY A 1 100 ? 8.117 -0.206 0.955 1.00 95.38 100 GLY A N 1
ATOM 694 C CA . GLY A 1 100 ? 8.594 -0.436 -0.409 1.00 95.38 100 GLY A CA 1
ATOM 695 C C . GLY A 1 100 ? 10.115 -0.465 -0.496 1.00 95.38 100 GLY A C 1
ATOM 696 O O . GLY A 1 100 ? 10.676 -1.388 -1.077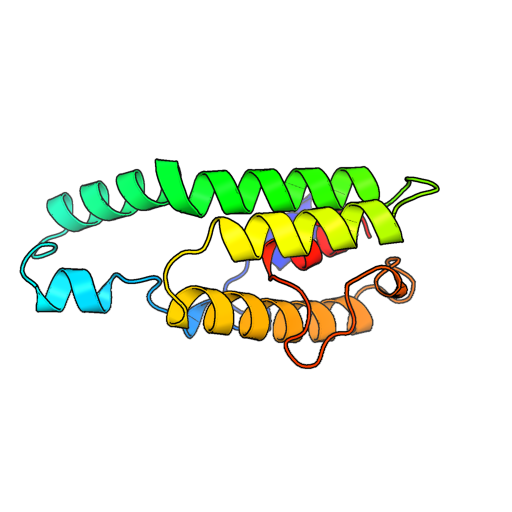 1.00 95.38 100 GLY A O 1
ATOM 697 N N . ARG A 1 101 ? 10.811 0.462 0.174 1.00 95.00 101 ARG A N 1
ATOM 698 C CA . ARG A 1 101 ? 12.283 0.425 0.259 1.00 95.00 101 ARG A CA 1
ATOM 699 C C . ARG A 1 101 ? 12.801 -0.819 0.984 1.00 95.00 101 ARG A C 1
ATOM 701 O O . ARG A 1 101 ? 13.830 -1.352 0.584 1.00 95.00 101 ARG A O 1
ATOM 708 N N . ALA A 1 102 ? 12.138 -1.259 2.056 1.00 93.81 102 ALA A N 1
ATOM 709 C CA . ALA A 1 102 ? 12.531 -2.469 2.783 1.00 93.81 102 ALA A CA 1
ATOM 710 C C . ALA A 1 102 ? 12.363 -3.726 1.919 1.00 93.81 102 ALA A C 1
ATOM 712 O O . ALA A 1 102 ? 13.318 -4.479 1.744 1.00 93.81 102 ALA A O 1
ATOM 713 N N . LEU A 1 103 ? 11.193 -3.878 1.297 1.00 94.56 103 LEU A N 1
ATOM 714 C CA . LEU A 1 103 ? 10.897 -4.965 0.371 1.00 94.56 103 LEU A CA 1
ATOM 715 C C . LEU A 1 103 ? 11.839 -4.960 -0.840 1.00 94.56 103 LEU A C 1
ATOM 717 O O . LEU A 1 103 ? 12.311 -6.014 -1.241 1.00 94.56 103 LEU A O 1
ATOM 721 N N . LEU A 1 104 ? 12.183 -3.787 -1.379 1.00 94.94 104 LEU A N 1
ATOM 722 C CA . LEU A 1 104 ? 13.089 -3.665 -2.524 1.00 94.94 104 LEU A CA 1
ATOM 723 C C . LEU A 1 104 ? 14.516 -4.110 -2.185 1.00 94.94 104 LEU A C 1
ATOM 725 O O . LEU A 1 104 ? 15.173 -4.727 -3.020 1.00 94.94 104 LEU A O 1
ATOM 729 N N . ARG A 1 105 ? 15.003 -3.812 -0.972 1.00 94.12 105 ARG A N 1
ATOM 730 C CA . ARG A 1 105 ? 16.318 -4.298 -0.524 1.00 94.12 105 ARG A CA 1
ATOM 731 C C . ARG A 1 105 ? 16.346 -5.822 -0.460 1.00 94.12 105 ARG A C 1
ATOM 733 O O . ARG A 1 105 ? 17.247 -6.418 -1.032 1.00 94.12 105 ARG A O 1
ATOM 740 N N . ALA A 1 106 ? 15.339 -6.433 0.166 1.00 93.25 106 ALA A N 1
ATOM 741 C CA . ALA A 1 106 ? 15.220 -7.889 0.220 1.00 93.25 106 ALA A CA 1
ATOM 742 C C . ALA A 1 106 ? 15.063 -8.502 -1.184 1.00 93.25 106 ALA A C 1
ATOM 744 O O . ALA A 1 106 ? 15.711 -9.489 -1.508 1.00 93.25 106 ALA A O 1
ATOM 745 N N . GLY A 1 107 ? 14.248 -7.877 -2.037 1.00 93.31 107 GLY A N 1
ATOM 746 C CA . GLY A 1 107 ? 14.000 -8.333 -3.401 1.00 93.31 107 GLY A CA 1
ATOM 747 C C . GLY A 1 107 ? 15.263 -8.364 -4.262 1.00 93.31 107 GLY A C 1
ATOM 748 O O . GLY A 1 107 ? 15.511 -9.352 -4.941 1.00 93.31 107 GLY A O 1
ATOM 749 N N . ARG A 1 108 ? 16.092 -7.315 -4.200 1.00 94.06 108 ARG A N 1
ATOM 750 C CA . ARG A 1 108 ? 17.363 -7.247 -4.944 1.00 94.06 108 ARG A CA 1
ATOM 751 C C . ARG A 1 108 ? 18.376 -8.302 -4.512 1.00 94.06 108 ARG A C 1
ATOM 753 O O . ARG A 1 108 ? 19.138 -8.758 -5.354 1.00 94.06 108 ARG A O 1
ATOM 760 N N . GLU A 1 109 ? 18.372 -8.655 -3.231 1.00 93.44 109 GLU A N 1
ATOM 761 C CA . GLU A 1 109 ? 19.254 -9.685 -2.682 1.00 93.44 109 GLU A CA 1
ATOM 762 C C . GLU A 1 109 ? 18.823 -11.088 -3.132 1.00 93.44 109 GLU A C 1
ATOM 764 O O . GLU A 1 109 ? 19.642 -11.884 -3.575 1.00 93.44 109 GLU A O 1
ATOM 769 N N . ILE A 1 110 ? 17.522 -11.386 -3.046 1.00 91.69 110 ILE A N 1
ATOM 770 C CA . ILE A 1 110 ? 16.988 -12.732 -3.303 1.00 91.69 110 ILE A CA 1
ATOM 771 C C . ILE A 1 110 ? 16.840 -13.011 -4.808 1.00 91.69 110 ILE A C 1
ATOM 773 O O . ILE A 1 110 ? 17.079 -14.137 -5.242 1.00 91.69 110 ILE A O 1
ATOM 777 N N . TRP A 1 111 ? 16.481 -11.999 -5.608 1.00 91.25 111 TRP A N 1
ATOM 778 C CA . TRP A 1 111 ? 16.268 -12.121 -7.057 1.00 91.25 111 TRP A CA 1
ATOM 779 C C . TRP A 1 111 ? 17.140 -11.137 -7.854 1.00 91.25 111 TRP A C 1
ATOM 781 O O . TRP A 1 111 ? 16.642 -10.128 -8.382 1.00 91.25 111 TRP A O 1
ATOM 791 N N . PRO A 1 112 ? 18.452 -11.412 -7.984 1.00 87.62 112 PRO A N 1
ATOM 792 C CA . PRO A 1 112 ? 19.319 -10.652 -8.875 1.00 87.62 112 PRO A CA 1
ATOM 793 C C . PRO A 1 112 ? 18.766 -10.695 -10.307 1.00 87.62 112 PRO A C 1
ATOM 795 O O . PRO A 1 112 ? 18.581 -11.764 -10.879 1.00 87.62 112 PRO A O 1
ATOM 798 N N . GLY A 1 113 ? 18.474 -9.529 -10.889 1.00 85.00 113 GLY A N 1
ATOM 799 C CA . GLY A 1 113 ? 17.903 -9.432 -12.239 1.00 85.00 113 GLY A CA 1
ATOM 800 C C . GLY A 1 113 ? 16.373 -9.343 -12.319 1.00 85.00 113 GLY A C 1
ATOM 801 O O . GLY A 1 113 ? 15.849 -9.258 -13.425 1.00 85.00 113 GLY A O 1
ATOM 802 N N . GLY A 1 114 ? 15.653 -9.248 -11.193 1.00 84.75 114 GLY A N 1
ATOM 803 C CA . GLY A 1 114 ? 14.182 -9.116 -11.139 1.00 84.75 114 GLY A CA 1
ATOM 804 C C . GLY A 1 114 ? 13.572 -7.825 -11.727 1.00 84.75 114 GLY A C 1
ATOM 805 O O . GLY A 1 114 ? 12.465 -7.441 -11.364 1.00 84.75 114 GLY A O 1
ATOM 806 N N . GLY A 1 115 ? 14.287 -7.093 -12.592 1.00 87.81 115 GLY A N 1
ATOM 807 C CA . GLY A 1 115 ? 13.757 -5.915 -13.299 1.00 87.81 115 GLY A CA 1
ATOM 808 C C . GLY A 1 115 ? 13.433 -4.708 -12.410 1.00 87.81 115 GLY A C 1
ATOM 809 O O . GLY A 1 115 ? 12.644 -3.840 -12.789 1.00 87.81 115 GLY A O 1
ATOM 810 N N . PHE A 1 116 ? 14.029 -4.637 -11.216 1.00 94.25 116 PHE A N 1
ATOM 811 C CA . PHE A 1 116 ? 13.768 -3.578 -10.235 1.00 94.25 116 PHE A CA 1
ATOM 812 C C . PHE A 1 116 ? 14.331 -2.200 -10.617 1.00 94.25 116 PHE A C 1
ATOM 814 O O . PHE A 1 116 ? 14.088 -1.217 -9.917 1.00 94.25 116 PHE A O 1
ATOM 821 N N . ASP A 1 117 ? 15.115 -2.114 -11.689 1.00 93.25 117 ASP A N 1
ATOM 822 C CA . ASP A 1 117 ? 15.676 -0.872 -12.220 1.00 93.25 117 ASP A CA 1
ATOM 823 C C . ASP A 1 117 ? 14.586 0.062 -12.769 1.00 93.25 117 ASP A C 1
ATOM 825 O O . ASP A 1 117 ? 14.764 1.282 -12.779 1.00 93.25 117 ASP A O 1
ATOM 829 N N . ALA A 1 118 ? 13.451 -0.500 -13.198 1.00 93.94 118 ALA A N 1
ATOM 830 C CA . ALA A 1 118 ? 12.314 0.230 -13.751 1.00 93.94 118 ALA A CA 1
ATOM 831 C C . ALA A 1 118 ? 11.440 0.929 -12.694 1.00 93.94 118 ALA A C 1
ATOM 833 O O . ALA A 1 118 ? 10.598 1.750 -13.060 1.00 93.94 118 ALA A O 1
ATOM 834 N N . LEU A 1 119 ? 11.634 0.631 -11.404 1.00 95.75 119 LEU A N 1
ATOM 835 C CA . LEU A 1 119 ? 10.905 1.286 -10.317 1.00 95.75 119 LEU A CA 1
ATOM 836 C C . LEU A 1 119 ? 11.272 2.778 -10.205 1.00 95.75 119 LEU A C 1
ATOM 838 O O . LEU A 1 119 ? 12.411 3.157 -10.493 1.00 95.75 119 LEU A O 1
ATOM 842 N N . PRO A 1 120 ? 10.345 3.627 -9.727 1.00 91.44 120 PRO A N 1
ATOM 843 C CA . PRO A 1 120 ? 10.632 5.024 -9.415 1.00 91.44 120 PRO A CA 1
ATOM 844 C C . PRO A 1 120 ? 11.810 5.188 -8.440 1.00 91.44 120 PRO A C 1
ATOM 846 O O . PRO A 1 120 ? 11.873 4.524 -7.404 1.00 91.44 120 PRO A O 1
ATOM 849 N N . THR A 1 121 ? 12.721 6.116 -8.745 1.00 86.75 121 THR A N 1
ATOM 850 C CA . THR A 1 121 ? 13.971 6.359 -7.995 1.00 86.75 121 THR A CA 1
ATOM 851 C C . THR A 1 121 ? 13.957 7.638 -7.151 1.00 86.75 121 THR A C 1
ATOM 853 O O . THR A 1 121 ? 15.007 8.094 -6.702 1.00 86.75 121 THR A O 1
ATOM 856 N N . GLY A 1 122 ? 12.783 8.234 -6.919 1.00 85.44 122 GLY A N 1
ATOM 857 C CA . GLY A 1 122 ? 12.658 9.449 -6.109 1.00 85.44 122 GLY A CA 1
ATOM 858 C C . GLY A 1 122 ? 13.155 9.268 -4.662 1.00 85.44 122 GLY A C 1
ATOM 859 O O . GLY A 1 122 ? 13.255 8.138 -4.183 1.00 85.44 122 GLY A O 1
ATOM 860 N N . PRO A 1 123 ? 13.402 10.362 -3.914 1.00 84.50 123 PRO A N 1
ATOM 861 C CA . PRO A 1 123 ? 13.983 10.324 -2.559 1.00 84.50 123 PRO A CA 1
ATOM 862 C C . PRO A 1 123 ? 13.146 9.512 -1.559 1.00 84.50 123 PRO A C 1
ATOM 864 O O . PRO A 1 123 ? 13.652 8.934 -0.600 1.00 84.50 123 PRO A O 1
ATOM 867 N N . SER A 1 124 ? 11.846 9.427 -1.817 1.00 89.81 124 SER A N 1
ATOM 868 C CA . SER A 1 124 ? 10.908 8.616 -1.055 1.00 89.81 124 SER A CA 1
ATOM 869 C C . SER A 1 124 ? 10.969 7.115 -1.374 1.00 89.81 124 SER A C 1
ATOM 871 O O . SER A 1 124 ? 10.527 6.300 -0.568 1.00 89.81 124 SER A O 1
ATOM 873 N N . GLY A 1 125 ? 11.526 6.710 -2.513 1.00 93.75 125 GLY A N 1
ATOM 874 C CA . GLY A 1 125 ? 11.432 5.347 -3.033 1.00 93.75 125 GLY A CA 1
ATOM 875 C C . GLY A 1 125 ? 10.009 4.953 -3.463 1.00 93.75 125 GLY A C 1
ATOM 876 O O . GLY A 1 125 ? 9.065 5.722 -3.258 1.00 93.75 125 GLY A O 1
ATOM 877 N N . PRO A 1 126 ? 9.847 3.762 -4.061 1.00 96.75 126 PRO A N 1
ATOM 878 C CA . PRO A 1 126 ? 8.569 3.297 -4.595 1.00 96.75 126 PRO A CA 1
ATOM 879 C C . PRO A 1 126 ? 7.594 2.880 -3.489 1.00 96.75 126 PRO A C 1
ATOM 881 O O . PRO A 1 126 ? 7.999 2.457 -2.402 1.00 96.75 126 PRO A O 1
ATOM 884 N N . HIS A 1 127 ? 6.299 2.937 -3.786 1.00 97.44 127 HIS A N 1
ATOM 885 C CA . HIS A 1 127 ? 5.269 2.359 -2.928 1.00 97.44 127 HIS A CA 1
ATOM 886 C C . HIS A 1 127 ? 5.371 0.826 -2.830 1.00 97.44 127 HIS A C 1
ATOM 888 O O . HIS A 1 127 ? 5.612 0.137 -3.823 1.00 97.44 127 HIS A O 1
ATOM 894 N N . GLN A 1 128 ? 5.135 0.278 -1.630 1.00 96.12 128 GLN A N 1
ATOM 895 C CA . GLN A 1 128 ? 5.249 -1.162 -1.354 1.00 96.12 128 GLN A CA 1
ATOM 896 C C . GLN A 1 128 ? 4.468 -2.070 -2.320 1.00 96.12 128 GLN A C 1
ATOM 898 O O . GLN A 1 128 ? 5.066 -3.055 -2.758 1.00 96.12 128 GLN A O 1
ATOM 903 N N . PRO A 1 129 ? 3.216 -1.762 -2.718 1.00 97.19 129 PRO A N 1
ATOM 904 C CA . PRO A 1 129 ? 2.477 -2.614 -3.645 1.00 97.19 129 PRO A CA 1
ATOM 905 C C . PRO A 1 129 ? 3.172 -2.826 -4.991 1.00 97.19 129 PRO A C 1
ATOM 907 O O . PRO A 1 129 ? 3.184 -3.943 -5.498 1.00 97.19 129 PRO A O 1
ATOM 910 N N . LEU A 1 130 ? 3.813 -1.793 -5.550 1.00 97.75 130 LEU A N 1
ATOM 911 C CA . LEU A 1 130 ? 4.526 -1.915 -6.826 1.00 97.75 130 LEU A CA 1
ATOM 912 C C . LEU A 1 130 ? 5.729 -2.850 -6.700 1.00 97.75 130 LEU A C 1
ATOM 914 O O . LEU A 1 130 ? 5.965 -3.691 -7.566 1.00 97.75 130 LEU A O 1
ATOM 918 N N . VAL A 1 131 ? 6.475 -2.719 -5.601 1.00 96.69 131 VAL A N 1
ATOM 919 C CA . VAL A 1 131 ? 7.629 -3.582 -5.331 1.00 96.69 131 VAL A CA 1
ATOM 920 C C . VAL A 1 131 ? 7.181 -5.026 -5.121 1.00 96.69 131 VAL A C 1
ATOM 922 O O . VAL A 1 131 ? 7.802 -5.928 -5.670 1.00 96.69 131 VAL A O 1
ATOM 925 N N . LEU A 1 132 ? 6.082 -5.248 -4.390 1.00 95.56 132 LEU A N 1
ATOM 926 C CA . LEU A 1 132 ? 5.503 -6.580 -4.197 1.00 95.56 132 LEU A CA 1
ATOM 927 C C . LEU A 1 132 ? 5.127 -7.231 -5.530 1.00 95.56 132 LEU A C 1
ATOM 929 O O . LEU A 1 132 ? 5.436 -8.399 -5.737 1.00 95.56 132 LEU A O 1
ATOM 933 N N . GLY A 1 133 ? 4.514 -6.470 -6.439 1.00 95.31 133 GLY A N 1
ATOM 934 C CA . GLY A 1 133 ? 4.166 -6.954 -7.773 1.00 95.31 133 GLY A CA 1
ATOM 935 C C . GLY A 1 133 ? 5.376 -7.422 -8.581 1.00 95.31 133 GLY A C 1
ATOM 936 O O . GLY A 1 133 ? 5.343 -8.513 -9.148 1.00 95.31 133 GLY A O 1
ATOM 937 N N . LEU A 1 134 ? 6.458 -6.634 -8.596 1.00 95.06 134 LEU A N 1
ATOM 938 C CA . LEU A 1 134 ? 7.692 -7.015 -9.292 1.00 95.06 134 LEU A CA 1
ATOM 939 C C . LEU A 1 134 ? 8.413 -8.184 -8.622 1.00 95.06 134 LEU A C 1
ATOM 941 O O . LEU A 1 134 ? 8.873 -9.075 -9.319 1.00 95.06 134 LEU A O 1
ATOM 945 N N . VAL A 1 135 ? 8.477 -8.216 -7.288 1.00 93.69 135 VAL A N 1
ATOM 946 C CA . VAL A 1 135 ? 9.060 -9.350 -6.552 1.00 93.69 135 VAL A CA 1
ATOM 947 C C . VAL A 1 135 ? 8.297 -10.642 -6.850 1.00 93.69 135 VAL A C 1
ATOM 949 O O . VAL A 1 135 ? 8.907 -11.686 -7.040 1.00 93.69 135 VAL A O 1
ATOM 952 N N . ALA A 1 136 ? 6.969 -10.579 -6.951 1.00 92.19 136 ALA A N 1
ATOM 953 C CA . ALA A 1 136 ? 6.152 -11.729 -7.325 1.00 92.19 136 ALA A CA 1
ATOM 954 C C . ALA A 1 136 ? 6.299 -12.141 -8.805 1.00 92.19 136 ALA A C 1
ATOM 956 O O . ALA A 1 136 ? 5.862 -13.231 -9.164 1.00 92.19 136 ALA A O 1
ATOM 957 N N . ALA A 1 137 ? 6.840 -11.273 -9.667 1.00 91.50 137 ALA A N 1
ATOM 958 C CA . ALA A 1 137 ? 7.086 -11.547 -11.087 1.00 91.50 137 ALA A CA 1
ATOM 959 C C . ALA A 1 137 ? 8.512 -12.042 -11.390 1.00 91.50 137 ALA A C 1
ATOM 961 O O . ALA A 1 137 ? 8.771 -12.429 -12.530 1.00 91.50 137 ALA A O 1
ATOM 962 N N . ALA A 1 138 ? 9.420 -11.943 -10.414 1.00 86.75 138 ALA A N 1
ATOM 963 C CA . ALA A 1 138 ? 10.840 -12.262 -10.545 1.00 86.75 138 ALA A CA 1
ATOM 964 C C . ALA A 1 138 ? 11.152 -13.752 -10.294 1.00 86.75 138 ALA A C 1
ATOM 966 O O . ALA A 1 138 ? 10.239 -14.601 -10.416 1.00 86.75 138 ALA A O 1
#

Secondary structure (DSSP, 8-state):
--HHHHHHHHH-TTSTT-GGG--TTHHHHHHTTS--SHHHHHHHHHHHIIIIIHHHHHHHHHHHHHTT-TTHHHHHHHHHHHHHHH---HHHHHHHHHHHHHHHHHHHHHSTTSSGGGS--STT---HHHHHHHHHH-

pLDDT: mean 92.43, std 7.41, ra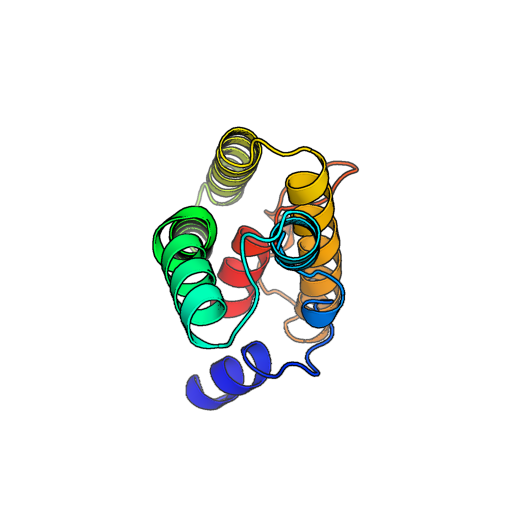nge [54.78, 98.56]

=== Feature glossary ===
Legend for the data blocks above and below:

— What the protein is —

Sequence gives the chain of amino acids in standard one-letter code (A=alanine, C=cysteine, …, Y=tyrosine), read N→C. It is the only feature that is directly encoded by the gene; all structural features are derived from the folded form of this sequence.

The annotation block draws on four external resources. InterPro: which protein families and domains the sequence belongs to. GO: standardized terms for what the protein does, what process it participates in, and where in the cell it acts. CATH: which structural fold it has in the CATH hierarchy. Organism: the species of origin.

— Where its atoms are —

Atomic coordinates in PDBx/mmCIF format — the same representation the Protein Data Bank distributes. Each line of the _atom_site loop places one backbone atom in Cartesian space (units: ångströms, origin: arbitrary).

Six rendered views show the 3D structure from the faces of a cube — i.e. along ±x, ±y, ±z. Rendering representation is drawn randomly per protein from cartoon (secondary-structure ribbons), sticks (backbone bonds), or molecular surface; coloring is either N→C rainbow (blue at the N-terminus through red at the C-terminus) or one color per chain.

— Local backbone conformation —

DSSP 8-state secondary structure assigns each residue one of H (α-helix), G (3₁₀-helix), I (π-helix), E (extended β-strand), B (isolated β-bridge), T (hydrogen-bonded turn), S (bend), or '-' (coil). The assignment is computed from backbone hydrogen-bond geometry via the Kabsch–Sander algorithm.

P-SEA three-state annotation labels each residue as helix, strand, or coil based purely on the geometry of the Cα trace. It serves as a fallback when the full backbone (and thus DSSP) is unavailable.

φ (phi) and ψ (psi) are the two rotatable backbone dihedrals per residue: φ is the C(i-1)–N–Cα–C torsion, ψ is the N–Cα–C–N(i+1) torsion, both in degrees on (−180°, 180°]. α-helical residues cluster near (−60°, −45°); β-strand residues near (−120°, +130°). A Ramachandran plot is simply a scatter of (φ, ψ) for every residue.

— Global shape and packing —

Radius of gyration (Rg) is the root-mean-square distance of Cα atoms from their centroid — a single number for overall size and compactness. A globular domain of N residues has Rg ≈ 2.2·N^0.38 Å; an extended or disordered chain has a much larger Rg. The Cα contact count is the number of residue pairs whose Cα atoms are within 8 Å and are more than four positions apart in sequence — a standard proxy for tertiary packing density. The bounding box is the smallest axis-aligned box enclosing all Cα atoms.

Accessible surface area quantifies burial. A residue with SASA near zero is packed into the hydrophobic core; one with SASA >100 Å² sits on the surface. Computed here via the Shrake–Rupley numerical algorithm with a 1.4 Å probe.

The contact map is a binary N×N matrix image: pixel (i, j) is dark where Cα_i and Cα_j are within 8 Å and |i−j|>4. Because the |i−j|>4 filter removes local helical contacts, off-diagonal stripes parallel to the main diagonal indicate parallel β-sheets; stripes perpendicular to it indicate antiparallel β-sheets. The Ramachandran plot scatters every residue's (φ, ψ) pair against the sterically allowed regions. The PAE heatmap renders the predicted-aligned-error matrix.

— Structural neighborhood —

A 3Di character summarizes, for each residue, the relative orientation of the Cα frame of its nearest spatial neighbor. Because it encodes fold topology rather than chemistry, 3Di alignments detect remote structural similarity that sequence alignment misses.

Structural nearest neighbors (via Foldseek easy-search vs the PDB). Reported per hit: target PDB id, E-value, and alignment TM-score. A TM-score above ~0.5 is the conventional threshold for 'same fold'.

— Confidence and disorder —

For AlphaFold models, the B-factor field carries pLDDT — the model's own estimate of local accuracy on a 0–100 scale. Regions with pLDDT<50 should be treated as essentially unmodeled; they often correspond to intrinsically disordered segments.

B-factor (Debye–Waller factor) reflects atomic displacement in the crystal lattice. It is an experimental observable (units Å²), not a prediction; low values mean the atom is pinned down, high values mean it moves or is heterogeneous a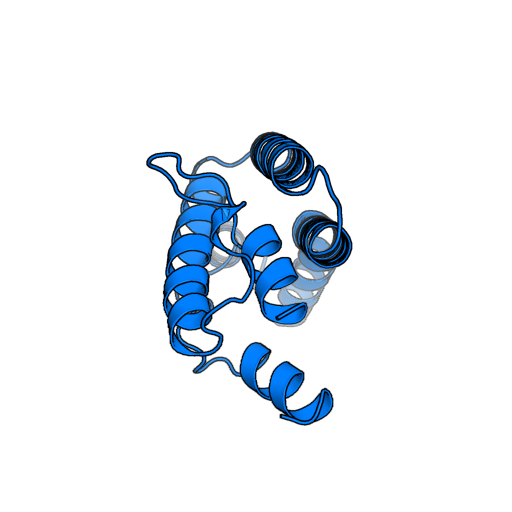cross the crystal.

Predicted Aligned Error (PAE) is an AlphaFold confidence matrix: entry (i, j) is the expected error in the position of residue j, in ångströms, when the prediction is superimposed on the true structure at residue i. Low PAE within a block of residues means that block is internally rigid and well-predicted; high PAE between two blocks means their relative placement is uncertain even if each block individually is confident.